Protein AF-A0A2S9GIR7-F1 (afdb_monomer)

Radius of gyration: 16.67 Å; Cα contacts (8 Å, |Δi|>4): 74; chains: 1; bounding box: 41×22×44 Å

Foldseek 3Di:
DVLLVDPDPLCNVVSVVSVVVVVVQVVVQVVCVVVVDHTDDDDDDQAQDCPLVCLVVDDDPDPPPVCVVVNVVVNVVSNPRRRDD

Structure (mmCIF, N/CA/C/O backbone):
data_AF-A0A2S9GIR7-F1
#
_entry.id   AF-A0A2S9GIR7-F1
#
loop_
_atom_site.group_PDB
_atom_site.id
_atom_site.type_symbol
_atom_site.label_atom_id
_atom_site.label_alt_id
_atom_site.label_comp_id
_atom_site.label_asym_id
_atom_site.label_entity_id
_atom_site.label_seq_id
_atom_site.pdbx_PDB_ins_code
_atom_site.Cartn_x
_atom_site.Cartn_y
_atom_site.Cartn_z
_atom_site.occupancy
_atom_site.B_iso_or_equiv
_atom_site.auth_seq_id
_atom_site.auth_comp_id
_atom_site.auth_asym_id
_atom_site.auth_atom_id
_atom_site.pdbx_PDB_model_num
ATOM 1 N N . SER A 1 1 ? -5.048 -3.108 0.817 1.00 92.44 1 SER A N 1
ATOM 2 C CA . SER A 1 1 ? -4.604 -3.615 -0.507 1.00 92.44 1 SER A CA 1
ATOM 3 C C . SER A 1 1 ? -3.492 -4.606 -0.284 1.00 92.44 1 SER A C 1
ATOM 5 O O . SER A 1 1 ? -2.657 -4.283 0.533 1.00 92.44 1 SER A O 1
ATOM 7 N N . VAL A 1 2 ? -3.360 -5.682 -1.068 1.00 94.31 2 VAL A N 1
ATOM 8 C CA . VAL A 1 2 ? -2.270 -6.681 -0.927 1.00 94.31 2 VAL A CA 1
ATOM 9 C C . VAL A 1 2 ? -0.855 -6.111 -0.677 1.00 94.31 2 VAL A C 1
ATOM 11 O O . VAL A 1 2 ? -0.039 -6.768 -0.034 1.00 94.31 2 VAL A O 1
ATOM 14 N N . ALA A 1 3 ? -0.578 -4.877 -1.117 1.00 95.38 3 ALA A N 1
ATOM 15 C CA . ALA A 1 3 ? 0.630 -4.106 -0.804 1.00 95.38 3 ALA A CA 1
ATOM 16 C C . ALA A 1 3 ? 0.798 -3.659 0.674 1.00 95.38 3 ALA A C 1
ATOM 18 O O . ALA A 1 3 ? 1.840 -3.120 1.029 1.00 95.38 3 ALA A O 1
ATOM 19 N N . GLY A 1 4 ? -0.218 -3.825 1.522 1.00 95.06 4 GLY A N 1
ATOM 20 C CA . GLY A 1 4 ? -0.206 -3.602 2.972 1.00 95.06 4 GLY A CA 1
ATOM 21 C C . GLY A 1 4 ? 0.151 -4.859 3.766 1.00 95.06 4 GLY A C 1
ATOM 22 O O . GLY A 1 4 ? 0.510 -4.759 4.931 1.00 95.06 4 GLY A O 1
ATOM 23 N N . MET A 1 5 ? 0.125 -6.029 3.116 1.00 94.00 5 MET A N 1
ATOM 24 C CA . MET A 1 5 ? 0.576 -7.303 3.689 1.00 94.00 5 MET A CA 1
ATOM 25 C C . MET A 1 5 ? 2.008 -7.655 3.270 1.00 94.00 5 MET A C 1
ATOM 27 O O . MET A 1 5 ? 2.743 -8.302 4.013 1.00 94.00 5 MET A O 1
ATOM 31 N N . ARG A 1 6 ? 2.419 -7.250 2.062 1.00 95.06 6 ARG A N 1
ATOM 32 C CA . ARG A 1 6 ? 3.782 -7.431 1.546 1.00 95.06 6 ARG A CA 1
ATOM 33 C C . ARG A 1 6 ? 4.191 -6.253 0.676 1.00 95.06 6 ARG A C 1
ATOM 35 O O . ARG A 1 6 ? 3.368 -5.715 -0.057 1.00 95.06 6 ARG A O 1
ATOM 42 N N . GLY A 1 7 ? 5.468 -5.886 0.717 1.00 94.62 7 GLY A N 1
ATOM 43 C CA . GLY A 1 7 ? 6.003 -4.868 -0.183 1.00 94.62 7 GLY A CA 1
ATOM 44 C C . GLY A 1 7 ? 5.912 -5.306 -1.646 1.00 94.62 7 GLY A C 1
ATOM 45 O O . GLY A 1 7 ? 6.150 -6.472 -1.966 1.00 94.62 7 GLY A O 1
ATOM 46 N N . ILE A 1 8 ? 5.581 -4.363 -2.525 1.00 93.44 8 ILE A N 1
ATOM 47 C CA . ILE A 1 8 ? 5.591 -4.557 -3.976 1.00 93.44 8 ILE A CA 1
ATOM 48 C C . ILE A 1 8 ? 6.778 -3.783 -4.556 1.00 93.44 8 ILE A C 1
ATOM 50 O O . ILE A 1 8 ? 6.915 -2.577 -4.332 1.00 93.44 8 ILE A O 1
ATOM 54 N N . THR A 1 9 ? 7.657 -4.476 -5.282 1.00 93.56 9 THR A N 1
ATOM 55 C CA . THR A 1 9 ? 8.829 -3.876 -5.936 1.00 93.56 9 THR A CA 1
ATOM 56 C C . THR A 1 9 ? 8.405 -2.732 -6.861 1.00 93.56 9 THR A C 1
ATOM 58 O O . THR A 1 9 ? 7.433 -2.861 -7.596 1.00 93.56 9 THR A O 1
ATOM 61 N N . GLY A 1 10 ? 9.107 -1.597 -6.794 1.00 91.94 10 GLY A N 1
ATOM 62 C CA . GLY A 1 10 ? 8.751 -0.367 -7.518 1.00 91.94 10 GLY A CA 1
ATOM 63 C C . GLY A 1 10 ? 7.650 0.477 -6.858 1.00 91.94 10 GLY A C 1
ATOM 64 O O . GLY A 1 10 ? 7.467 1.631 -7.220 1.00 91.94 10 GLY A O 1
ATOM 65 N N . PHE A 1 11 ? 6.978 -0.039 -5.825 1.00 93.50 11 PHE A N 1
ATOM 66 C CA . PHE A 1 11 ? 5.878 0.628 -5.119 1.00 93.50 11 PHE A CA 1
ATOM 67 C C . PHE A 1 11 ? 6.190 0.832 -3.635 1.00 93.50 11 PHE A C 1
ATOM 69 O O . PHE A 1 11 ? 5.309 0.696 -2.788 1.00 93.50 11 PHE A O 1
ATOM 76 N N . GLY A 1 12 ? 7.441 1.147 -3.287 1.00 94.75 12 GLY A N 1
ATOM 77 C CA . GLY A 1 12 ? 7.879 1.281 -1.892 1.00 94.75 12 GLY A CA 1
ATOM 78 C C . GLY A 1 12 ? 7.039 2.282 -1.092 1.00 94.75 12 GLY A C 1
ATOM 79 O O . GLY A 1 12 ? 6.509 1.931 -0.040 1.00 94.75 12 GLY A O 1
ATOM 80 N N . TYR A 1 13 ? 6.832 3.492 -1.625 1.00 95.06 13 TYR A N 1
ATOM 81 C CA . TYR A 1 13 ? 6.001 4.511 -0.974 1.00 95.06 13 TYR A CA 1
ATOM 82 C C . TYR A 1 13 ? 4.542 4.077 -0.839 1.00 95.06 13 TYR A C 1
ATOM 84 O O . TYR A 1 13 ? 3.973 4.155 0.246 1.00 95.06 13 TYR A O 1
ATOM 92 N N . TYR A 1 14 ? 3.943 3.563 -1.916 1.00 95.31 14 TYR A N 1
ATOM 93 C CA . TYR A 1 14 ? 2.569 3.064 -1.876 1.00 95.31 14 TYR A CA 1
ATOM 94 C C . TYR A 1 14 ? 2.418 1.925 -0.855 1.00 95.31 14 TYR A C 1
ATOM 96 O O . TYR A 1 14 ? 1.527 1.981 -0.009 1.00 95.31 14 TYR A O 1
ATOM 104 N N . SER A 1 15 ? 3.328 0.948 -0.864 1.00 97.81 15 SER A N 1
ATOM 105 C CA . SER A 1 15 ? 3.352 -0.155 0.102 1.00 97.81 15 SER A CA 1
ATOM 106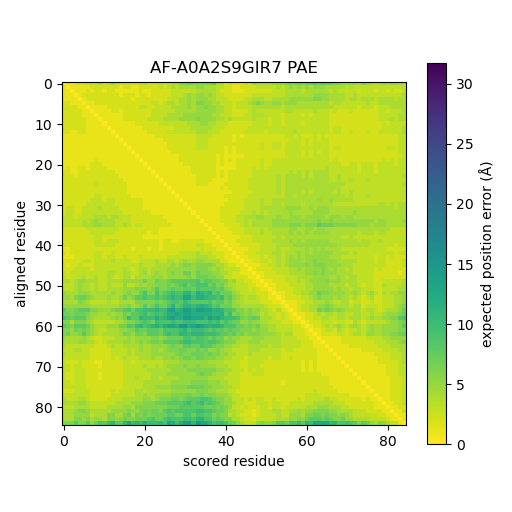 C C . SER A 1 15 ? 3.462 0.387 1.525 1.00 97.81 15 SER A C 1
ATOM 108 O O . SER A 1 15 ? 2.615 0.071 2.350 1.00 97.81 15 SER A O 1
ATOM 110 N N . ALA A 1 16 ? 4.403 1.296 1.804 1.00 98.44 16 ALA A N 1
ATOM 111 C CA . ALA A 1 16 ? 4.540 1.922 3.119 1.00 98.44 16 ALA A CA 1
ATOM 112 C C . ALA A 1 16 ? 3.227 2.567 3.595 1.00 98.44 16 ALA A C 1
ATOM 114 O O . ALA A 1 16 ? 2.802 2.337 4.727 1.00 98.44 16 ALA A O 1
ATOM 115 N N . THR A 1 17 ? 2.527 3.300 2.719 1.00 98.31 17 THR A N 1
ATOM 116 C CA . THR A 1 17 ? 1.215 3.864 3.076 1.00 98.31 17 THR A CA 1
ATOM 117 C C . THR A 1 17 ? 0.156 2.795 3.339 1.00 98.31 17 THR A C 1
ATOM 119 O O . THR A 1 17 ? -0.671 2.974 4.227 1.00 98.31 17 THR A O 1
ATOM 122 N N . LYS A 1 18 ? 0.170 1.666 2.618 1.00 97.88 18 LYS A N 1
ATOM 123 C CA . LYS A 1 18 ? -0.787 0.573 2.842 1.00 97.88 18 LYS A CA 1
ATOM 124 C C . LYS A 1 18 ? -0.493 -0.213 4.118 1.00 97.88 18 LYS A C 1
ATOM 126 O O . LYS A 1 18 ? -1.439 -0.539 4.821 1.00 97.88 18 LYS A O 1
ATOM 131 N N . PHE A 1 19 ? 0.775 -0.407 4.475 1.00 98.25 19 PHE A N 1
ATOM 132 C CA . PHE A 1 19 ? 1.164 -0.929 5.789 1.00 98.25 19 PHE A CA 1
ATOM 133 C C . PHE A 1 19 ? 0.716 0.007 6.921 1.00 98.25 19 PHE A C 1
ATOM 135 O O . PHE A 1 19 ? 0.211 -0.450 7.943 1.00 98.25 19 PHE A O 1
ATOM 142 N N . ALA A 1 20 ? 0.848 1.326 6.737 1.00 98.38 20 ALA A N 1
ATOM 143 C CA . ALA A 1 20 ? 0.381 2.295 7.727 1.00 98.38 20 ALA A CA 1
ATOM 144 C C . ALA A 1 20 ? -1.141 2.223 7.942 1.00 98.38 20 ALA A C 1
ATOM 146 O O . ALA A 1 20 ? -1.598 2.356 9.074 1.00 98.38 20 ALA A O 1
ATOM 147 N N . VAL A 1 21 ? -1.928 1.971 6.887 1.00 98.19 21 VAL A N 1
ATOM 148 C CA . VAL A 1 21 ? -3.382 1.770 7.010 1.00 98.19 21 VAL A CA 1
ATOM 149 C C . VAL A 1 21 ? -3.710 0.550 7.870 1.00 98.19 21 VAL A C 1
ATOM 151 O O . VAL A 1 21 ? -4.639 0.640 8.668 1.00 98.19 21 VAL A O 1
ATOM 154 N N . GLU A 1 22 ? -2.953 -0.546 7.769 1.00 97.94 22 GLU A N 1
ATOM 155 C CA . GL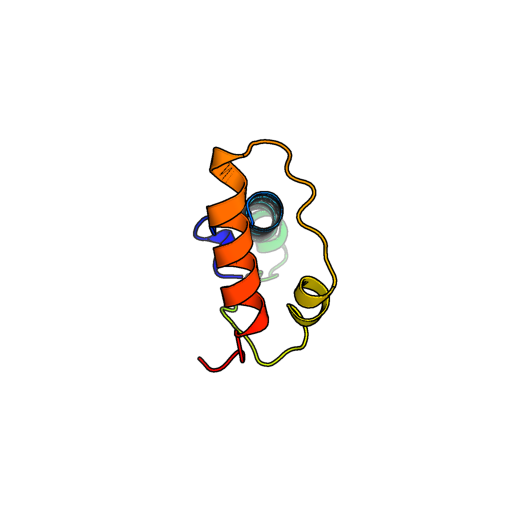U A 1 22 ? -3.153 -1.703 8.655 1.00 97.94 22 GLU A CA 1
ATOM 156 C C . GLU A 1 22 ? -2.901 -1.335 10.113 1.00 97.94 22 GLU A C 1
ATOM 158 O O . GLU A 1 22 ? -3.775 -1.531 10.951 1.00 97.94 22 GLU A O 1
ATOM 163 N N . ALA A 1 23 ? -1.766 -0.690 10.403 1.00 98.19 23 ALA A N 1
ATOM 164 C CA . ALA A 1 23 ? -1.441 -0.265 11.763 1.00 98.19 23 ALA A CA 1
ATOM 165 C C . ALA A 1 23 ? -2.507 0.678 12.352 1.00 98.19 23 ALA A C 1
ATOM 167 O O . ALA A 1 23 ? -2.920 0.515 13.499 1.00 98.19 23 ALA A O 1
ATOM 168 N N . VAL A 1 24 ? -2.989 1.643 11.559 1.00 98.50 24 VAL A N 1
ATOM 169 C CA . VAL A 1 24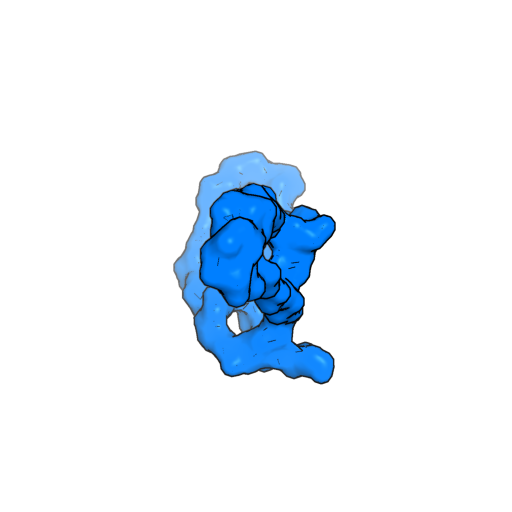 ? -4.069 2.554 11.969 1.00 98.50 24 VAL A CA 1
ATOM 170 C C . VAL A 1 24 ? -5.361 1.784 12.231 1.00 98.50 24 VAL A C 1
ATOM 172 O O . VAL A 1 24 ? -6.041 2.041 13.220 1.00 98.50 24 VAL A O 1
ATOM 175 N N . THR A 1 25 ? -5.708 0.840 11.359 1.00 98.19 25 THR A N 1
ATOM 176 C CA . THR A 1 25 ? -6.963 0.087 11.460 1.00 98.19 25 THR A CA 1
ATOM 177 C C . THR A 1 25 ? -6.942 -0.892 12.635 1.00 98.19 25 THR A C 1
ATOM 179 O O . THR A 1 25 ? -7.969 -1.080 13.289 1.00 98.19 25 THR A O 1
ATOM 182 N N . ASP A 1 26 ? -5.782 -1.476 12.940 1.00 98.06 26 ASP A N 1
ATOM 183 C CA . ASP A 1 26 ? -5.586 -2.370 14.079 1.00 98.06 26 ASP A CA 1
ATOM 184 C C . ASP A 1 26 ? -5.749 -1.641 15.411 1.00 98.06 26 ASP A C 1
ATOM 186 O O . ASP A 1 26 ? -6.543 -2.080 16.243 1.00 98.06 26 ASP A O 1
ATOM 190 N N . VAL A 1 27 ? -5.089 -0.492 15.584 1.00 98.62 27 VAL A N 1
ATOM 191 C CA . VAL A 1 27 ? -5.252 0.326 16.796 1.00 98.62 27 VAL A CA 1
ATOM 192 C C . VAL A 1 27 ? -6.689 0.837 16.910 1.00 98.62 27 VAL A C 1
ATOM 194 O O . VAL A 1 27 ? -7.312 0.696 17.961 1.00 98.62 27 VAL A O 1
ATOM 197 N N . LEU A 1 28 ? -7.267 1.339 15.812 1.00 98.75 28 LEU A N 1
ATOM 198 C CA . LEU A 1 28 ? -8.642 1.838 15.810 1.00 98.75 28 LEU A CA 1
ATOM 199 C C . LEU A 1 28 ? -9.640 0.757 16.244 1.00 98.75 28 LEU A C 1
ATOM 201 O O . LEU A 1 28 ? -10.598 1.059 16.952 1.00 98.75 28 LEU A O 1
ATOM 205 N N . ARG A 1 29 ? -9.423 -0.505 15.846 1.00 98.69 29 ARG A N 1
ATOM 206 C CA . ARG A 1 29 ? -10.266 -1.637 16.256 1.00 98.69 29 ARG A CA 1
ATOM 207 C C . ARG A 1 29 ? -10.309 -1.787 17.776 1.00 98.69 29 ARG A C 1
ATOM 209 O O . ARG A 1 29 ? -11.386 -2.046 18.309 1.00 98.69 29 ARG A O 1
ATOM 216 N N . GLU A 1 30 ? -9.177 -1.630 18.457 1.00 98.62 30 GLU A N 1
ATOM 217 C CA . GLU A 1 30 ? -9.090 -1.705 19.91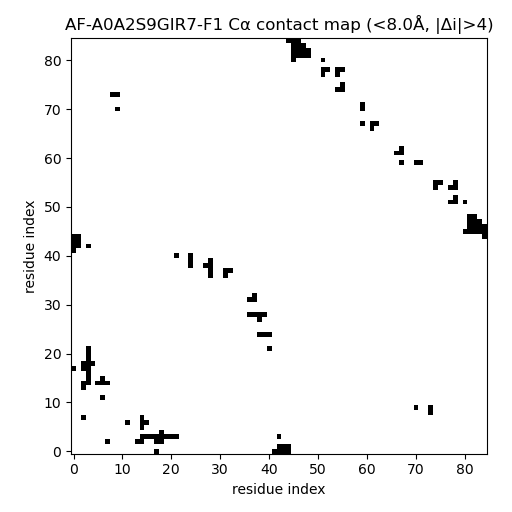9 1.00 98.62 30 GLU A CA 1
ATOM 218 C C . GLU A 1 30 ? -9.736 -0.488 20.588 1.00 98.62 30 GLU A C 1
ATOM 220 O O . GLU A 1 30 ? -10.531 -0.643 21.515 1.00 98.62 30 GLU A O 1
ATOM 225 N N . GLU A 1 31 ? -9.458 0.714 20.078 1.00 98.75 31 GLU A N 1
ATOM 226 C CA . GLU A 1 31 ? -9.967 1.977 20.625 1.00 98.75 31 GLU A CA 1
ATOM 227 C C . GLU A 1 31 ? -11.499 2.044 20.638 1.00 98.75 31 GLU A C 1
ATOM 229 O O . GLU A 1 31 ? -12.099 2.525 21.603 1.00 98.75 31 GLU A O 1
ATOM 234 N N . VAL A 1 32 ? -12.152 1.550 19.580 1.00 98.75 32 VAL A N 1
ATOM 235 C CA . VAL A 1 32 ? -13.613 1.658 19.421 1.00 98.75 32 VAL A CA 1
ATOM 236 C C . VAL A 1 32 ? -14.381 0.414 19.870 1.00 98.75 32 VAL A C 1
ATOM 238 O O . VAL A 1 32 ? -15.614 0.451 19.931 1.00 98.75 32 VAL A O 1
ATOM 241 N N . ALA A 1 33 ? -13.692 -0.674 20.229 1.00 98.69 33 ALA A N 1
ATOM 242 C CA . ALA A 1 33 ? -14.335 -1.896 20.711 1.00 98.69 33 ALA A CA 1
ATOM 243 C C . ALA A 1 33 ? -15.240 -1.668 21.945 1.00 98.69 33 ALA A C 1
ATOM 245 O O . ALA A 1 33 ? -16.363 -2.183 21.940 1.00 98.69 33 ALA A O 1
ATOM 246 N N . PRO A 1 34 ? -14.861 -0.858 22.963 1.00 98.69 34 PRO A N 1
ATOM 247 C CA . PRO A 1 34 ? -15.737 -0.557 24.102 1.00 98.69 34 PRO A CA 1
ATOM 248 C C . PRO A 1 34 ? -17.022 0.194 23.723 1.00 98.69 34 PRO A C 1
ATOM 250 O O . PRO A 1 34 ? -17.989 0.179 24.480 1.00 98.69 34 PRO A O 1
ATOM 253 N N . LEU A 1 35 ? -17.046 0.835 22.550 1.00 98.75 35 LEU A N 1
ATOM 254 C CA . LEU A 1 35 ? -18.215 1.533 22.011 1.00 98.75 35 LEU A CA 1
ATOM 255 C C . LEU A 1 35 ? -19.150 0.595 21.224 1.00 98.75 35 LEU A C 1
ATOM 257 O O . LEU A 1 35 ? -20.161 1.043 20.690 1.00 98.75 35 LEU A O 1
ATOM 261 N N . GLY A 1 36 ? -18.816 -0.696 21.114 1.00 98.56 36 GLY A N 1
ATOM 262 C CA . GLY A 1 36 ? -19.570 -1.672 20.322 1.00 98.56 36 GLY A CA 1
ATOM 263 C C . GLY A 1 36 ? -19.373 -1.538 18.806 1.00 98.56 36 GLY A C 1
ATOM 264 O O . GLY A 1 36 ? -20.145 -2.114 18.037 1.00 98.56 36 GLY A O 1
ATOM 265 N N . ILE A 1 37 ? -18.358 -0.790 18.358 1.00 98.75 37 ILE A N 1
ATOM 266 C CA . ILE A 1 37 ? -18.052 -0.574 16.939 1.00 98.75 37 ILE A CA 1
ATOM 267 C C . ILE A 1 37 ? -17.054 -1.637 16.463 1.00 98.75 37 ILE A C 1
ATOM 269 O O . ILE A 1 37 ? -16.116 -1.995 17.171 1.00 98.75 37 ILE A O 1
ATOM 273 N N . ARG A 1 38 ? -17.251 -2.150 15.241 1.00 98.50 38 ARG A N 1
ATOM 274 C CA . ARG A 1 38 ? -16.344 -3.112 14.595 1.00 98.50 38 ARG A CA 1
ATOM 275 C C . ARG A 1 38 ? -15.609 -2.455 13.438 1.00 98.50 38 ARG A C 1
ATOM 277 O O . ARG A 1 38 ? -16.222 -1.739 12.652 1.00 98.50 38 ARG A O 1
ATOM 284 N N . VAL A 1 39 ? -14.324 -2.769 13.310 1.00 98.44 39 VAL A N 1
ATOM 285 C CA . VAL A 1 39 ? -13.436 -2.224 12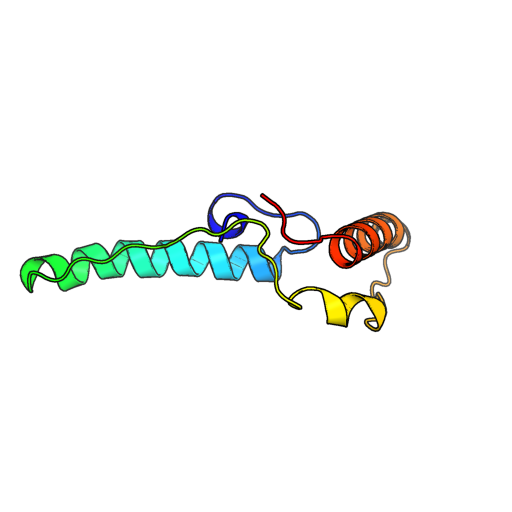.280 1.00 98.44 39 VAL A CA 1
ATOM 286 C C . VAL A 1 39 ? -12.778 -3.370 11.513 1.00 98.44 39 VAL A C 1
ATOM 288 O O . VAL A 1 39 ? -12.258 -4.310 12.122 1.00 98.44 39 VAL A O 1
ATOM 291 N N . MET A 1 40 ? -12.791 -3.287 10.182 1.00 97.38 40 MET A N 1
ATOM 292 C CA . MET A 1 40 ? -12.120 -4.233 9.289 1.00 97.38 40 MET A CA 1
ATOM 293 C C . MET A 1 40 ? -11.418 -3.503 8.141 1.00 97.38 40 MET A C 1
ATOM 295 O O . MET A 1 40 ? -11.970 -2.547 7.595 1.00 97.38 40 MET A O 1
ATOM 299 N N . THR A 1 41 ? -10.242 -3.992 7.749 1.00 96.50 41 THR A N 1
ATOM 300 C CA . THR A 1 41 ? -9.573 -3.606 6.501 1.00 96.50 41 THR A CA 1
ATOM 301 C C . THR A 1 41 ? -10.019 -4.549 5.382 1.00 96.50 41 THR A C 1
ATOM 303 O O . THR A 1 41 ? -10.251 -5.737 5.615 1.00 96.50 41 THR A O 1
ATOM 306 N N . VAL A 1 42 ? -10.149 -4.034 4.159 1.00 96.12 42 VAL A N 1
ATOM 307 C CA . VAL A 1 42 ? -10.338 -4.856 2.957 1.00 96.12 42 VAL A CA 1
ATOM 308 C C . VAL A 1 42 ? -9.099 -4.706 2.094 1.00 96.12 42 VAL A C 1
ATOM 310 O O . VAL A 1 42 ? -8.667 -3.590 1.793 1.00 96.12 42 VAL A O 1
ATOM 313 N N . GLU A 1 43 ? -8.580 -5.846 1.645 1.00 95.69 43 GLU A N 1
ATOM 314 C CA . GLU A 1 43 ? -7.268 -5.957 1.019 1.00 95.69 43 GLU A CA 1
ATOM 315 C C . GLU A 1 43 ? -7.334 -6.344 -0.472 1.00 95.69 43 GLU A C 1
ATOM 317 O O . GLU A 1 43 ? -6.895 -7.433 -0.837 1.00 95.69 43 GLU A O 1
ATOM 322 N N . PRO A 1 44 ? -7.844 -5.479 -1.381 1.00 94.00 4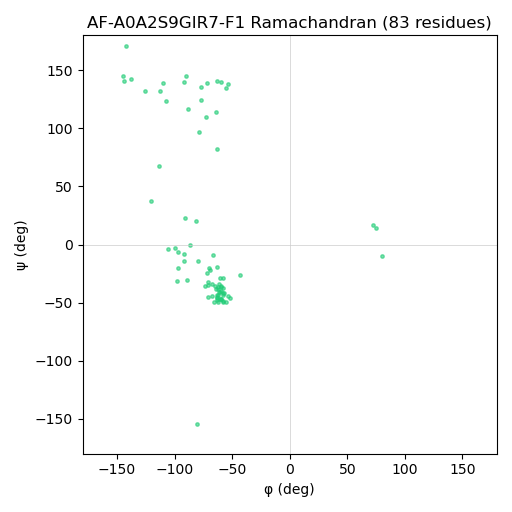4 PRO A N 1
ATOM 323 C CA . PRO A 1 44 ? -7.904 -5.812 -2.799 1.00 94.00 44 PRO A CA 1
ATOM 324 C C . PRO A 1 44 ? -6.523 -6.084 -3.396 1.00 94.00 44 PRO A C 1
ATOM 326 O O . PRO A 1 44 ? -5.550 -5.370 -3.102 1.00 94.00 44 PRO A O 1
ATOM 329 N N . GLY A 1 45 ? -6.480 -7.094 -4.264 1.00 91.56 45 GLY A N 1
ATOM 330 C CA . GLY A 1 45 ? -5.451 -7.253 -5.286 1.00 91.56 45 GLY A CA 1
ATOM 331 C C . GLY A 1 45 ? -5.737 -6.366 -6.497 1.00 91.56 45 GLY A C 1
ATOM 332 O O . GLY A 1 45 ? -6.420 -5.344 -6.381 1.00 91.56 45 GLY A O 1
ATOM 333 N N . ALA A 1 46 ? -5.234 -6.774 -7.660 1.00 90.69 46 ALA A N 1
ATOM 334 C CA . ALA A 1 46 ? -5.567 -6.132 -8.923 1.00 90.69 46 ALA A CA 1
ATOM 335 C C . ALA A 1 46 ? -7.093 -6.075 -9.112 1.00 90.69 46 ALA A C 1
ATOM 337 O O . ALA A 1 46 ? -7.820 -7.006 -8.761 1.00 90.69 46 ALA A O 1
ATOM 338 N N . PHE A 1 47 ? -7.599 -4.945 -9.597 1.00 93.12 47 PHE A N 1
ATOM 339 C CA . PHE A 1 47 ? -9.033 -4.710 -9.741 1.00 93.12 47 PHE A CA 1
ATOM 340 C C . PHE A 1 47 ? -9.283 -3.897 -11.001 1.00 93.12 47 PHE A C 1
ATOM 342 O O . PHE A 1 47 ? -8.527 -2.963 -11.277 1.00 93.12 47 PHE A O 1
ATOM 349 N N . ARG A 1 48 ? -10.353 -4.228 -11.737 1.00 94.06 48 ARG A N 1
ATOM 350 C CA . ARG A 1 48 ? -10.712 -3.620 -13.033 1.00 94.06 48 ARG A CA 1
ATOM 351 C C . ARG A 1 48 ? -11.016 -2.127 -12.895 1.00 94.06 48 ARG A C 1
ATOM 353 O O . ARG A 1 48 ? -12.164 -1.705 -12.768 1.00 94.06 48 ARG A O 1
ATOM 360 N N . THR A 1 49 ? -9.963 -1.325 -12.891 1.00 91.00 49 THR A N 1
ATOM 361 C CA . THR A 1 49 ? -9.969 0.125 -12.706 1.00 91.00 49 THR A CA 1
ATOM 362 C C . THR A 1 49 ? -8.916 0.742 -13.617 1.00 91.00 49 THR A C 1
ATOM 364 O O . THR A 1 49 ? -8.088 0.048 -14.194 1.00 91.00 49 THR A O 1
ATOM 367 N N . ARG A 1 50 ? -8.910 2.071 -13.728 1.00 88.44 50 ARG A N 1
ATOM 368 C CA . ARG A 1 50 ? -7.883 2.803 -14.485 1.00 88.44 50 ARG A CA 1
ATOM 369 C C . ARG A 1 50 ? -6.688 3.221 -13.619 1.00 88.44 50 ARG A C 1
ATOM 371 O O . ARG A 1 50 ? -6.014 4.184 -13.967 1.00 88.44 50 ARG A O 1
ATOM 378 N N . ALA A 1 51 ? -6.448 2.546 -12.490 1.00 87.12 51 ALA A N 1
ATOM 379 C CA . ALA A 1 51 ? -5.473 2.970 -11.479 1.00 87.12 51 ALA A CA 1
ATOM 380 C C . ALA A 1 51 ? -4.036 3.114 -12.014 1.00 87.12 51 ALA A C 1
ATOM 382 O O . ALA A 1 51 ? -3.295 3.954 -11.516 1.00 87.12 51 ALA A O 1
ATOM 383 N N . TYR A 1 52 ? -3.667 2.340 -13.038 1.00 88.69 52 TYR A N 1
ATOM 384 C CA . TYR A 1 52 ? -2.312 2.311 -13.601 1.00 88.69 52 TYR A CA 1
ATOM 385 C C . TYR A 1 52 ? -2.182 3.015 -14.955 1.00 88.69 52 TYR A C 1
ATOM 387 O O . TYR A 1 52 ? -1.080 3.156 -15.474 1.00 88.69 52 TYR A O 1
ATOM 395 N N . ALA A 1 53 ? -3.290 3.503 -15.526 1.00 85.19 53 ALA A N 1
ATOM 396 C CA . ALA A 1 53 ? -3.296 4.085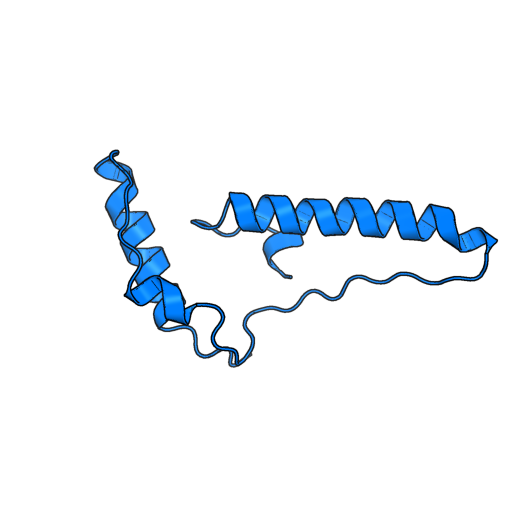 -16.869 1.00 85.19 53 ALA A CA 1
ATOM 397 C C . ALA A 1 53 ? -2.366 5.306 -16.999 1.00 85.19 53 ALA A C 1
ATOM 399 O O . ALA A 1 53 ? -1.843 5.557 -18.078 1.00 85.19 53 ALA A O 1
ATOM 400 N N . GLY A 1 54 ? -2.144 6.043 -15.904 1.00 86.38 54 GLY A N 1
ATOM 401 C CA . GLY A 1 54 ? -1.245 7.201 -15.882 1.00 86.38 54 GLY A CA 1
ATOM 402 C C . GLY A 1 54 ? 0.239 6.850 -16.010 1.00 86.38 54 GLY A C 1
ATOM 403 O O . GLY A 1 54 ? 1.020 7.701 -16.418 1.00 86.38 54 GLY A O 1
ATOM 404 N N . PHE A 1 55 ? 0.638 5.604 -15.730 1.00 89.88 55 PHE A N 1
ATOM 405 C CA . PHE A 1 55 ? 2.043 5.201 -15.808 1.00 89.88 55 PHE A CA 1
ATOM 406 C C . PHE A 1 55 ? 2.585 5.165 -17.236 1.00 89.88 55 PHE A C 1
ATOM 408 O O . PHE A 1 55 ? 3.795 5.267 -17.416 1.00 89.88 55 PHE A O 1
ATOM 415 N N . ALA A 1 56 ? 1.723 5.045 -18.250 1.00 88.19 56 ALA A N 1
ATOM 416 C CA . ALA A 1 56 ? 2.143 5.085 -19.651 1.00 88.19 56 ALA A CA 1
ATOM 417 C C . ALA A 1 56 ? 2.802 6.421 -20.025 1.00 88.19 56 ALA A C 1
ATOM 419 O O . ALA A 1 56 ? 3.754 6.438 -20.805 1.00 88.19 56 ALA A O 1
ATOM 420 N N . ASP A 1 57 ? 2.334 7.510 -19.416 1.00 89.44 57 ASP A N 1
ATOM 421 C CA . ASP A 1 57 ? 2.788 8.868 -19.702 1.00 89.44 57 ASP A CA 1
ATOM 422 C C . ASP A 1 57 ? 3.820 9.374 -18.674 1.00 89.44 57 ASP A C 1
ATOM 424 O O . ASP A 1 57 ? 4.346 10.480 -18.814 1.00 89.44 57 ASP A O 1
ATOM 428 N N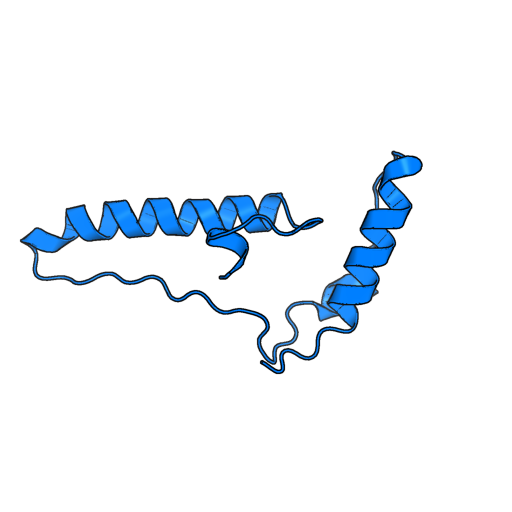 . GLU A 1 58 ? 4.129 8.582 -17.639 1.00 87.69 58 GLU A N 1
ATOM 429 C CA . GLU A 1 58 ? 5.024 8.981 -16.553 1.00 87.69 58 GLU A CA 1
ATOM 430 C C . GLU A 1 58 ? 6.498 8.643 -16.878 1.00 87.69 58 GLU A C 1
ATOM 432 O O . GLU A 1 58 ? 6.872 7.468 -17.037 1.00 87.69 58 GLU A O 1
ATOM 437 N N . PRO A 1 59 ? 7.379 9.658 -16.993 1.00 87.69 59 PRO A N 1
ATOM 438 C CA . PRO A 1 59 ? 8.793 9.424 -17.236 1.00 87.69 59 PRO A CA 1
ATOM 439 C C . PRO A 1 59 ? 9.475 8.846 -15.990 1.00 87.69 59 PRO A C 1
ATOM 441 O O . PRO A 1 59 ? 9.272 9.311 -14.871 1.00 87.69 59 PRO A O 1
ATOM 444 N N . ILE A 1 60 ? 10.358 7.864 -16.191 1.00 90.25 60 ILE A N 1
ATOM 445 C CA . ILE A 1 60 ? 11.201 7.327 -15.116 1.00 90.25 60 ILE A CA 1
ATOM 446 C C . ILE A 1 60 ? 12.369 8.296 -14.896 1.00 90.25 60 ILE A C 1
ATOM 448 O O . ILE A 1 60 ? 13.374 8.250 -15.610 1.00 90.25 60 ILE A O 1
ATOM 452 N N . GLY A 1 61 ? 12.214 9.177 -13.907 1.00 89.50 61 GLY A N 1
ATOM 453 C CA . GLY A 1 61 ? 13.205 10.180 -13.494 1.00 89.50 61 GLY A CA 1
ATOM 454 C C . GLY A 1 61 ? 14.317 9.657 -12.579 1.00 89.50 61 GLY A C 1
ATOM 455 O O . GLY A 1 61 ? 14.908 10.439 -11.848 1.00 89.50 61 GLY A O 1
ATOM 456 N N . GLU A 1 62 ? 14.562 8.348 -12.564 1.00 93.19 62 GLU A N 1
ATOM 457 C CA . GLU A 1 62 ? 15.656 7.742 -11.800 1.00 93.19 62 GLU A CA 1
ATOM 458 C C . GLU A 1 62 ? 16.993 7.957 -12.513 1.00 93.19 62 GLU A C 1
ATOM 460 O O . GLU A 1 62 ? 17.075 7.726 -13.719 1.00 93.19 62 GLU A O 1
ATOM 465 N N . ASP A 1 63 ? 18.041 8.334 -11.783 1.00 94.69 63 ASP A N 1
ATOM 466 C CA . ASP A 1 63 ? 19.368 8.624 -12.340 1.00 94.69 63 ASP A CA 1
ATOM 467 C C . ASP A 1 63 ? 20.334 7.434 -12.236 1.00 94.69 63 ASP A C 1
ATOM 469 O O . ASP A 1 63 ? 21.298 7.348 -13.001 1.00 94.69 63 ASP A O 1
ATOM 473 N N . ILE A 1 64 ? 20.072 6.477 -11.341 1.00 96.44 64 ILE A N 1
ATOM 474 C CA . ILE A 1 64 ? 20.897 5.275 -11.182 1.00 96.44 64 ILE A CA 1
ATOM 475 C C . ILE A 1 64 ? 20.668 4.327 -12.369 1.00 96.44 64 ILE A C 1
ATOM 477 O O . ILE A 1 64 ? 19.615 3.693 -12.503 1.00 96.44 64 ILE A O 1
ATOM 481 N N . ALA A 1 65 ? 21.680 4.206 -13.232 1.00 96.44 65 ALA A N 1
ATOM 482 C CA . ALA A 1 65 ? 21.608 3.443 -14.478 1.00 96.44 65 ALA A CA 1
ATOM 483 C C . ALA A 1 65 ? 21.284 1.957 -14.254 1.00 96.44 65 ALA A C 1
ATOM 485 O O . ALA A 1 65 ? 20.538 1.369 -15.031 1.00 96.44 65 ALA A O 1
ATOM 486 N N . GLU A 1 66 ? 21.792 1.363 -13.177 1.00 97.12 66 GLU A N 1
ATOM 487 C CA . GLU A 1 66 ? 21.566 -0.034 -12.805 1.00 97.12 66 GLU A CA 1
ATOM 488 C C . GLU A 1 66 ? 20.138 -0.294 -12.308 1.00 97.12 66 GLU A C 1
ATOM 490 O O . GLU A 1 66 ? 19.652 -1.422 -12.385 1.00 97.12 66 GLU A O 1
ATOM 495 N N . TYR A 1 67 ? 19.452 0.735 -11.803 1.00 95.06 67 TYR A N 1
ATOM 496 C CA . TYR A 1 67 ? 18.105 0.614 -11.244 1.00 95.06 67 TYR A CA 1
ATOM 497 C C . TYR A 1 67 ? 17.017 0.805 -12.310 1.00 95.06 67 TYR A C 1
ATOM 499 O O . TYR A 1 67 ? 15.962 0.166 -12.254 1.00 95.06 67 TYR A O 1
ATOM 507 N N . ARG A 1 68 ? 17.301 1.622 -13.333 1.00 94.75 68 ARG A N 1
ATOM 508 C CA . ARG A 1 68 ? 16.369 1.956 -14.420 1.00 94.75 68 ARG A CA 1
ATOM 509 C C . ARG A 1 68 ? 15.735 0.735 -15.115 1.00 94.75 68 ARG A C 1
ATOM 511 O O . ARG A 1 68 ? 14.512 0.757 -15.255 1.00 94.75 68 ARG A O 1
ATOM 518 N N . PRO A 1 69 ? 16.466 -0.338 -15.492 1.00 95.56 69 PRO A N 1
ATOM 519 C CA . PRO A 1 69 ? 15.862 -1.478 -16.189 1.00 95.56 69 PRO A CA 1
ATOM 520 C C . PRO A 1 69 ? 14.755 -2.159 -15.378 1.00 95.56 69 PRO A C 1
ATOM 522 O O . PRO A 1 69 ? 13.740 -2.578 -15.931 1.00 95.56 69 PRO A O 1
ATOM 525 N N . MET A 1 70 ? 14.918 -2.233 -14.053 1.00 95.56 70 MET A N 1
ATOM 526 C CA . MET A 1 70 ? 13.900 -2.801 -13.171 1.00 95.56 70 MET A CA 1
ATOM 527 C C . MET A 1 70 ? 12.645 -1.920 -13.148 1.00 95.56 70 MET A C 1
ATOM 529 O O . MET A 1 70 ? 11.535 -2.433 -13.282 1.00 95.56 70 MET A O 1
ATOM 533 N N . LEU A 1 71 ? 12.803 -0.597 -13.038 1.00 94.88 71 LEU A N 1
ATOM 534 C CA . LEU A 1 71 ? 11.671 0.336 -13.047 1.00 94.88 71 LEU A CA 1
ATOM 535 C C . LEU A 1 71 ? 10.919 0.323 -14.384 1.00 94.88 71 LEU A C 1
ATOM 537 O O . LEU A 1 71 ? 9.690 0.380 -14.395 1.00 94.88 71 LEU A O 1
ATOM 541 N N . GLU A 1 72 ? 11.633 0.202 -15.505 1.00 94.25 72 GLU A N 1
ATOM 542 C CA . GLU A 1 72 ? 11.031 0.063 -16.837 1.00 94.25 72 GLU A CA 1
ATOM 543 C C . GLU A 1 72 ? 10.195 -1.213 -16.947 1.00 94.25 72 GLU A C 1
ATOM 545 O O . GLU A 1 72 ? 9.064 -1.161 -17.436 1.00 94.25 72 GLU A O 1
ATOM 550 N N . GLN A 1 73 ? 10.711 -2.333 -16.431 1.00 94.62 73 GLN A N 1
ATOM 551 C CA . GLN A 1 73 ? 9.981 -3.597 -16.374 1.00 94.62 73 GLN A CA 1
ATOM 552 C C . GLN A 1 73 ? 8.726 -3.492 -15.496 1.00 94.62 73 GLN A C 1
ATOM 554 O O . GLN A 1 73 ? 7.655 -3.936 -15.909 1.00 94.62 73 GLN A O 1
ATOM 559 N N . VAL A 1 74 ? 8.835 -2.893 -14.304 1.00 94.25 74 VAL A N 1
ATOM 560 C CA . VAL A 1 74 ? 7.685 -2.689 -13.407 1.00 94.25 74 VAL A CA 1
ATOM 561 C C . VAL A 1 74 ? 6.625 -1.822 -14.079 1.00 94.25 74 VAL A C 1
ATOM 563 O O . VAL A 1 74 ? 5.450 -2.183 -14.067 1.00 94.25 74 VAL A O 1
ATOM 566 N N . ARG A 1 75 ? 7.020 -0.706 -14.700 1.00 93.00 75 ARG A N 1
ATOM 567 C CA . ARG A 1 75 ? 6.089 0.186 -15.398 1.00 93.00 75 ARG A CA 1
ATOM 568 C C . ARG A 1 75 ? 5.359 -0.541 -16.527 1.00 93.00 75 ARG A C 1
ATOM 570 O O . ARG A 1 75 ? 4.141 -0.428 -16.613 1.00 93.00 75 ARG A O 1
ATOM 577 N N . ALA A 1 76 ? 6.086 -1.294 -17.356 1.00 93.25 76 ALA A N 1
ATOM 578 C CA . ALA A 1 76 ? 5.493 -2.075 -18.440 1.00 93.25 76 ALA A CA 1
ATOM 579 C C . ALA A 1 76 ? 4.449 -3.069 -17.908 1.00 93.25 76 ALA A C 1
ATOM 581 O O . ALA A 1 76 ? 3.313 -3.060 -18.372 1.00 93.25 76 ALA A O 1
ATOM 582 N N . ALA A 1 77 ? 4.794 -3.832 -16.865 1.00 92.12 77 ALA A N 1
ATOM 583 C CA . ALA A 1 77 ? 3.874 -4.784 -16.246 1.00 92.12 77 ALA A CA 1
ATOM 584 C C . ALA A 1 77 ? 2.609 -4.109 -15.683 1.00 92.12 77 ALA A C 1
ATOM 586 O O . ALA A 1 77 ? 1.509 -4.622 -15.845 1.00 92.12 77 ALA A O 1
ATOM 587 N N . MET A 1 78 ? 2.738 -2.941 -15.046 1.00 91.81 78 MET A N 1
ATOM 588 C CA . MET A 1 78 ? 1.590 -2.240 -14.457 1.00 91.81 78 MET A CA 1
ATOM 589 C C . MET A 1 78 ? 0.648 -1.634 -15.500 1.00 91.81 78 MET A C 1
ATOM 591 O O . MET A 1 78 ? -0.553 -1.559 -15.257 1.00 91.81 78 MET A O 1
ATOM 595 N N . ILE A 1 79 ? 1.168 -1.197 -16.651 1.00 91.69 79 ILE A N 1
ATOM 596 C CA . ILE A 1 79 ? 0.341 -0.700 -17.762 1.00 91.69 79 ILE A CA 1
ATOM 597 C C . ILE A 1 79 ? -0.492 -1.835 -18.374 1.00 91.69 79 ILE A C 1
ATOM 599 O O . ILE A 1 79 ? -1.614 -1.595 -18.818 1.00 91.69 79 ILE A O 1
ATOM 603 N N . GLU A 1 80 ? 0.049 -3.055 -18.394 1.00 90.88 80 GLU A N 1
ATOM 604 C CA . GLU A 1 80 ? -0.619 -4.243 -18.938 1.00 90.88 80 GLU A CA 1
ATOM 605 C C . GLU A 1 80 ? -1.648 -4.866 -17.979 1.00 90.88 80 GLU A C 1
ATOM 607 O O . GLU A 1 80 ? -2.473 -5.668 -18.414 1.00 90.88 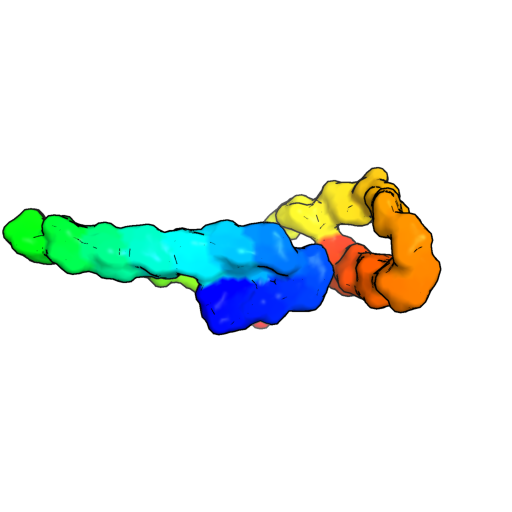80 GLU A O 1
ATOM 612 N N . GLU A 1 81 ? -1.637 -4.490 -16.696 1.00 90.44 81 GLU A N 1
ATOM 613 C CA . GLU A 1 81 ? -2.523 -5.056 -15.677 1.00 90.44 81 GLU A CA 1
ATOM 614 C C . GLU A 1 81 ? -4.006 -4.744 -15.972 1.00 90.44 81 GLU A C 1
ATOM 616 O O . GLU A 1 81 ? -4.458 -3.597 -15.898 1.00 90.44 81 GLU A O 1
ATOM 621 N N . ASP A 1 82 ? -4.797 -5.782 -16.260 1.00 89.44 82 ASP A N 1
ATOM 622 C CA . ASP A 1 82 ? -6.215 -5.664 -16.635 1.00 89.44 82 ASP A CA 1
ATOM 623 C C . ASP A 1 82 ? -7.187 -5.751 -15.439 1.00 89.44 82 ASP A C 1
ATOM 625 O O . ASP A 1 82 ? -8.392 -5.488 -15.562 1.00 89.44 82 ASP A O 1
ATOM 629 N N . GLY A 1 83 ? -6.665 -6.090 -14.256 1.00 88.94 83 GLY A N 1
ATOM 630 C CA . GLY A 1 83 ? -7.424 -6.205 -13.017 1.00 88.94 83 GLY A CA 1
ATOM 631 C C . GLY A 1 83 ? -8.347 -7.424 -12.936 1.00 88.94 83 GLY A C 1
ATOM 632 O O . GLY A 1 83 ? -9.273 -7.413 -12.117 1.00 88.94 83 GLY A O 1
ATOM 633 N N . VAL A 1 84 ? -8.153 -8.441 -13.782 1.00 88.06 84 VAL A N 1
ATOM 634 C CA . VAL A 1 84 ? -8.805 -9.752 -13.664 1.00 88.06 84 VAL A CA 1
ATOM 635 C C . VAL A 1 84 ? -8.111 -10.556 -12.557 1.00 88.06 84 VAL A C 1
ATOM 637 O O . VAL A 1 84 ? -6.898 -10.733 -12.577 1.00 88.06 84 VAL A O 1
ATOM 640 N N . GLN A 1 85 ? -8.895 -11.015 -11.577 1.00 78.31 85 GLN A N 1
ATOM 641 C CA . GLN A 1 85 ? -8.442 -11.879 -10.478 1.00 78.31 85 GLN A CA 1
ATOM 642 C C . GLN A 1 85 ? -8.691 -13.351 -10.785 1.00 78.31 85 GLN A C 1
ATOM 644 O O . GLN A 1 85 ? -9.712 -13.633 -11.459 1.00 78.31 85 GLN A O 1
#

pLDDT: mean 94.15, std 4.03, range [78.31, 98.75]

Sequence (85 aa):
SVAGMRGITGFGYYSATKFAVEAVTDVLREEVAPLGIRVMTVEPGAFRTRAYAGFADEPIGEDIAEYRPMLEQVRAAMIEEDGVQ

Solvent-accessible surface area (backbone atoms only — not comparable to full-atom values): 5169 Å² total; per-residue (Å²): 59,51,38,35,81,43,83,41,87,92,33,62,69,63,14,53,56,33,35,49,50,50,56,53,48,56,53,48,32,63,72,35,40,88,76,75,49,85,66,82,89,74,60,55,66,70,53,76,64,71,86,39,62,64,55,77,80,53,80,83,85,68,81,55,75,86,54,43,64,57,51,52,52,48,49,55,54,46,56,68,57,69,24,80,125

Secondary structure (DSSP, 8-state):
-GGGTS--TT-HHHHHHHHHHHHHHHHHHHHHGGGT---------S-SSSTTGGGGS-------TTTHHHHHHHHHHHHH-----

Mean predicted aligned error: 3.39 Å